Protein AF-A0A7J8T525-F1 (afdb_monomer)

Foldseek 3Di:
DVVVVVVVVLVVVLVVCCVLQVDDSVVSNVPPPDDDDDDPVRCCVSVSDVDDD

Structure (mmCIF, N/CA/C/O backbone):
data_AF-A0A7J8T525-F1
#
_entry.id   AF-A0A7J8T525-F1
#
loop_
_atom_site.group_PDB
_atom_site.id
_atom_site.type_symbol
_atom_site.label_atom_id
_atom_site.label_alt_id
_atom_site.label_comp_id
_atom_site.label_asym_id
_atom_site.label_entity_id
_atom_site.label_seq_id
_atom_site.pdbx_PDB_ins_code
_atom_site.Cartn_x
_atom_site.Cartn_y
_atom_site.Cartn_z
_atom_site.occupancy
_atom_site.B_iso_or_equiv
_atom_site.auth_seq_id
_atom_site.auth_comp_id
_atom_site.auth_asym_id
_atom_site.auth_atom_id
_atom_site.pdbx_PDB_model_num
ATOM 1 N N . MET A 1 1 ? -6.604 9.838 19.912 1.00 74.25 1 MET A N 1
ATOM 2 C CA . MET A 1 1 ? -7.079 10.686 18.800 1.00 74.25 1 MET A CA 1
ATOM 3 C C . MET A 1 1 ? -6.193 10.512 17.569 1.00 74.25 1 MET A C 1
ATOM 5 O O . MET A 1 1 ? -6.696 10.068 16.553 1.00 74.25 1 MET A O 1
ATOM 9 N N . GLU A 1 2 ? -4.875 10.719 17.660 1.00 85.38 2 GLU A N 1
ATOM 10 C CA . GLU A 1 2 ? -3.965 10.624 16.496 1.00 85.38 2 GLU A CA 1
ATOM 11 C C . GLU A 1 2 ? -3.846 9.218 15.879 1.00 85.38 2 GLU A C 1
ATOM 13 O O . GLU A 1 2 ? -3.864 9.072 14.660 1.00 85.38 2 GLU A O 1
ATOM 18 N N . ALA A 1 3 ? -3.792 8.162 16.699 1.00 92.75 3 ALA A N 1
ATOM 19 C CA . ALA A 1 3 ? -3.666 6.787 16.200 1.00 92.75 3 ALA A CA 1
ATOM 20 C C . ALA A 1 3 ? -4.868 6.328 15.348 1.00 92.75 3 ALA A C 1
ATOM 22 O O . ALA A 1 3 ? -4.709 5.521 14.434 1.00 92.75 3 ALA A O 1
ATOM 23 N N . GLU A 1 4 ? -6.068 6.841 15.628 1.00 94.81 4 GLU A N 1
ATOM 24 C CA . GLU A 1 4 ? -7.273 6.510 14.864 1.00 94.81 4 GLU A CA 1
ATOM 25 C C . GLU A 1 4 ? -7.258 7.178 13.485 1.00 94.81 4 GLU A C 1
ATOM 27 O O . GLU A 1 4 ? -7.556 6.532 12.481 1.00 94.81 4 GLU A O 1
ATOM 32 N N . GLU A 1 5 ? -6.846 8.445 13.425 1.00 95.69 5 GLU A N 1
ATOM 33 C CA . GLU A 1 5 ? -6.692 9.183 12.169 1.00 95.69 5 GLU A CA 1
ATOM 34 C C . GLU A 1 5 ? -5.596 8.568 11.289 1.00 95.69 5 GLU A C 1
ATOM 36 O O . GLU A 1 5 ? -5.810 8.331 10.098 1.00 95.69 5 GLU A O 1
ATOM 41 N N . LEU A 1 6 ? -4.463 8.176 11.883 1.00 94.81 6 LEU A N 1
ATOM 42 C CA . LEU A 1 6 ? -3.417 7.431 11.174 1.00 94.81 6 LEU A CA 1
ATOM 43 C C . LEU A 1 6 ? -3.920 6.077 10.658 1.00 94.81 6 LEU A C 1
ATOM 45 O O . LEU A 1 6 ? -3.582 5.671 9.544 1.00 94.81 6 LEU A O 1
ATOM 49 N N . LEU A 1 7 ? -4.767 5.380 11.422 1.00 94.19 7 LEU A N 1
ATOM 50 C CA . LEU A 1 7 ? -5.366 4.123 10.976 1.00 94.19 7 LEU A CA 1
ATOM 51 C C . LEU A 1 7 ? -6.334 4.331 9.802 1.00 94.19 7 LEU A C 1
ATOM 53 O O . LEU A 1 7 ? -6.339 3.513 8.877 1.00 94.19 7 LEU A O 1
ATOM 57 N N . LYS A 1 8 ? -7.137 5.403 9.818 1.00 95.75 8 LYS A N 1
ATOM 58 C CA . LYS A 1 8 ? -8.014 5.776 8.695 1.00 95.75 8 LYS A CA 1
ATOM 59 C C . LYS A 1 8 ? -7.189 6.067 7.445 1.00 95.75 8 LYS A C 1
ATOM 61 O O . LYS A 1 8 ? -7.466 5.485 6.398 1.00 95.75 8 LYS A O 1
ATOM 66 N N . LEU A 1 9 ? -6.136 6.877 7.568 1.00 95.94 9 LEU A N 1
ATOM 67 C CA . LEU A 1 9 ? -5.240 7.195 6.456 1.00 95.94 9 LEU A CA 1
ATOM 68 C C . LEU A 1 9 ? -4.588 5.934 5.877 1.00 95.94 9 LEU A C 1
ATOM 70 O O . LEU A 1 9 ? -4.619 5.728 4.663 1.00 95.94 9 LEU A O 1
ATOM 74 N N . ARG A 1 10 ? -4.061 5.056 6.742 1.00 94.50 10 ARG A N 1
ATOM 75 C CA . ARG A 1 10 ? -3.439 3.797 6.317 1.00 94.50 10 ARG A CA 1
ATOM 76 C C . ARG A 1 10 ? -4.414 2.933 5.524 1.00 94.50 10 ARG A C 1
ATOM 78 O O . ARG A 1 10 ? -4.077 2.498 4.430 1.00 94.50 10 ARG A O 1
ATOM 85 N N . LYS A 1 11 ? -5.635 2.735 6.033 1.00 95.44 11 LYS A N 1
ATOM 86 C CA . LYS A 1 11 ? -6.677 1.956 5.342 1.00 95.44 11 LYS A CA 1
ATOM 87 C C . LYS A 1 11 ? -7.030 2.557 3.980 1.00 95.44 11 LYS A C 1
ATOM 89 O O . LYS A 1 11 ? -7.129 1.813 3.006 1.00 95.44 11 LYS A O 1
ATOM 94 N N . SER A 1 12 ? -7.178 3.879 3.900 1.00 97.12 12 SER A N 1
ATOM 95 C CA . SER A 1 12 ? -7.473 4.575 2.644 1.00 97.12 12 SER A CA 1
ATOM 96 C C . SER A 1 12 ? -6.369 4.371 1.606 1.00 97.12 12 SER A C 1
ATOM 98 O O . SER A 1 12 ? -6.663 4.002 0.470 1.00 97.12 12 SER A O 1
ATOM 100 N N . LEU A 1 13 ? -5.099 4.527 1.996 1.00 96.00 13 LEU A N 1
ATOM 101 C CA . LEU A 1 13 ? -3.961 4.291 1.103 1.00 96.00 13 LEU A CA 1
ATOM 102 C C . LEU A 1 13 ? -3.892 2.832 0.645 1.00 96.00 13 LEU A C 1
ATOM 104 O O . LEU A 1 13 ? -3.782 2.578 -0.553 1.00 96.00 13 LEU A O 1
ATOM 108 N N . THR A 1 14 ? -4.033 1.869 1.561 1.00 95.81 14 THR A N 1
ATOM 109 C CA . THR A 1 14 ? -4.031 0.443 1.205 1.00 95.81 14 THR A CA 1
ATOM 110 C C . THR A 1 14 ? -5.107 0.131 0.160 1.00 95.81 14 THR A C 1
ATOM 112 O O . THR A 1 14 ? -4.823 -0.566 -0.813 1.00 95.81 14 THR A O 1
ATOM 115 N N . MET A 1 15 ? -6.315 0.691 0.288 1.00 96.94 15 MET A N 1
ATOM 116 C CA . MET A 1 15 ? -7.384 0.484 -0.697 1.00 96.94 15 MET A CA 1
ATOM 117 C C . MET A 1 15 ? -7.059 1.077 -2.073 1.00 96.94 15 MET A C 1
ATOM 119 O O . MET A 1 15 ? -7.336 0.435 -3.087 1.00 96.94 15 MET A O 1
ATOM 123 N N . VAL A 1 16 ? -6.429 2.255 -2.127 1.00 96.31 16 VAL A N 1
ATOM 124 C CA . VAL A 1 16 ? -5.968 2.852 -3.393 1.00 96.31 16 VAL A CA 1
ATOM 125 C C . VAL A 1 16 ? -4.943 1.943 -4.078 1.00 96.31 16 VAL A C 1
ATOM 127 O O . VAL A 1 16 ? -5.059 1.675 -5.273 1.00 96.31 16 VAL A O 1
ATOM 130 N N . TYR A 1 17 ? -3.972 1.410 -3.333 1.00 92.69 17 TYR A N 1
ATOM 131 C CA . TYR A 1 17 ? -2.961 0.508 -3.892 1.00 92.69 17 TYR A CA 1
ATOM 132 C C . TYR A 1 17 ? -3.546 -0.833 -4.345 1.00 92.69 17 TYR A C 1
ATOM 134 O O . TYR A 1 17 ? -3.149 -1.333 -5.398 1.00 92.69 17 TYR A O 1
ATOM 142 N N . VAL A 1 18 ? -4.520 -1.396 -3.621 1.00 94.31 18 VAL A N 1
ATOM 143 C CA . VAL A 1 18 ? -5.256 -2.599 -4.057 1.00 94.31 18 VAL A CA 1
ATOM 144 C C . VAL A 1 18 ? -5.914 -2.368 -5.416 1.00 94.31 18 VAL A C 1
ATOM 146 O O . 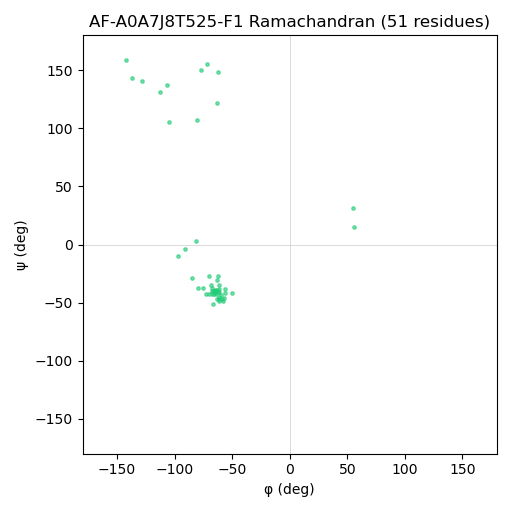VAL A 1 18 ? -5.759 -3.187 -6.318 1.00 94.31 18 VAL A O 1
ATOM 149 N N . GLN A 1 19 ? -6.585 -1.228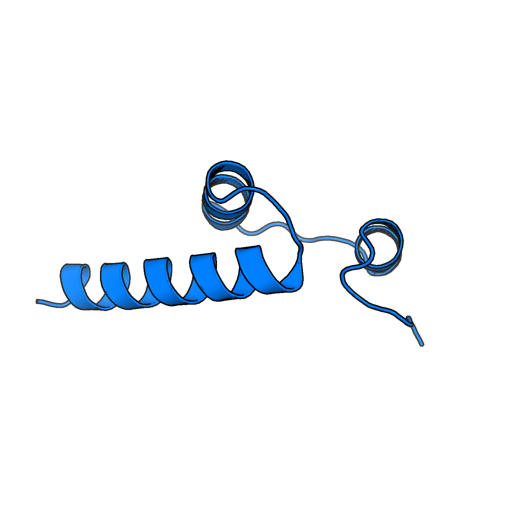 -5.597 1.00 94.12 19 GLN A N 1
ATOM 150 C CA . GLN A 1 19 ? -7.241 -0.890 -6.863 1.00 94.12 19 GLN A CA 1
ATOM 151 C C . GLN A 1 19 ? -6.240 -0.681 -8.006 1.00 94.12 19 GLN A C 1
ATOM 153 O O . GLN A 1 19 ? -6.473 -1.144 -9.117 1.00 94.12 19 GLN A O 1
ATOM 158 N N . ARG A 1 20 ? -5.123 0.007 -7.743 1.00 90.88 20 ARG A N 1
ATOM 159 C CA . ARG A 1 20 ? -4.126 0.350 -8.771 1.00 90.88 20 ARG A CA 1
ATOM 160 C C . ARG A 1 20 ? -3.262 -0.831 -9.196 1.00 90.88 20 ARG A C 1
ATOM 162 O O . ARG A 1 20 ? -2.919 -0.936 -10.364 1.00 90.88 20 ARG A O 1
ATOM 169 N N . THR A 1 21 ? -2.902 -1.699 -8.256 1.00 87.50 21 THR A N 1
ATOM 170 C CA . THR A 1 21 ? -1.979 -2.818 -8.510 1.00 87.50 21 THR A CA 1
ATOM 171 C C . THR A 1 21 ? -2.696 -4.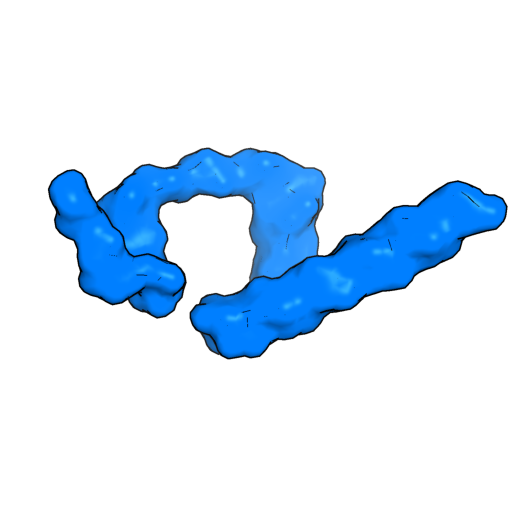137 -8.777 1.00 87.50 21 THR A C 1
ATOM 173 O O . THR A 1 21 ? -2.052 -5.112 -9.151 1.00 87.50 21 THR A O 1
ATOM 176 N N . SER A 1 22 ? -4.014 -4.199 -8.554 1.00 91.19 22 SER A N 1
ATOM 177 C CA . SER A 1 22 ? -4.809 -5.437 -8.591 1.00 91.19 22 SER A CA 1
ATOM 178 C C . SER A 1 22 ? -4.304 -6.546 -7.648 1.00 91.19 22 SER A C 1
ATOM 180 O O . SER A 1 22 ? -4.715 -7.700 -7.766 1.00 91.19 22 SER A O 1
ATOM 182 N N . LYS A 1 23 ? -3.426 -6.220 -6.688 1.00 90.12 23 LYS A N 1
ATO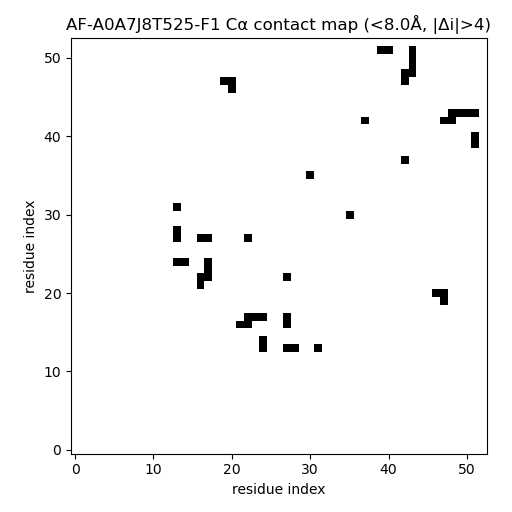M 183 C CA . LYS A 1 23 ? -2.950 -7.147 -5.653 1.00 90.12 23 LYS A CA 1
ATOM 184 C C . LYS A 1 23 ? -4.013 -7.329 -4.567 1.00 90.12 23 LYS A C 1
ATOM 186 O O . LYS A 1 23 ? -4.755 -6.407 -4.235 1.00 90.12 23 LYS A O 1
ATOM 191 N N . HIS A 1 24 ? -4.044 -8.506 -3.943 1.00 95.19 24 HIS A N 1
ATOM 192 C CA . HIS A 1 24 ? -4.910 -8.749 -2.788 1.00 95.19 24 HIS A CA 1
ATOM 193 C C . HIS A 1 24 ? -4.555 -7.838 -1.599 1.00 95.19 24 HIS A C 1
ATOM 195 O O . HIS A 1 24 ? -3.386 -7.537 -1.360 1.00 95.19 24 HIS A O 1
ATOM 201 N N . LEU A 1 25 ? -5.567 -7.479 -0.798 1.00 94.88 25 LEU A N 1
ATOM 202 C CA . LEU A 1 25 ? -5.440 -6.588 0.366 1.00 94.88 25 LEU A CA 1
ATOM 203 C C . LEU A 1 25 ? -4.314 -6.991 1.328 1.00 94.88 25 LEU A C 1
ATOM 205 O O . LEU A 1 25 ? -3.587 -6.127 1.815 1.00 94.88 25 LEU A O 1
ATOM 209 N N . TRP A 1 26 ? -4.153 -8.290 1.596 1.00 93.81 26 TRP A N 1
ATOM 210 C CA . TRP A 1 26 ? -3.122 -8.784 2.512 1.00 93.81 26 TRP A CA 1
ATOM 211 C C . TRP A 1 26 ? -1.703 -8.587 1.958 1.00 93.81 26 TRP A C 1
ATOM 213 O O . TRP A 1 26 ? -0.797 -8.286 2.729 1.00 93.81 26 TRP A O 1
ATOM 223 N N . VAL A 1 27 ? -1.522 -8.703 0.634 1.00 92.31 27 VAL A N 1
ATOM 224 C CA . VAL A 1 27 ? -0.228 -8.487 -0.032 1.00 92.31 27 VAL A CA 1
ATOM 225 C C . VAL A 1 27 ? 0.153 -7.021 0.095 1.00 92.31 27 VAL A C 1
ATOM 227 O O . VAL A 1 27 ? 1.222 -6.714 0.598 1.00 92.31 27 VAL A O 1
ATOM 230 N N . VAL A 1 28 ? -0.760 -6.114 -0.264 1.00 92.75 28 VAL A N 1
ATOM 231 C CA . VAL A 1 28 ? -0.530 -4.665 -0.152 1.00 92.75 28 VAL A CA 1
ATOM 232 C C . VAL A 1 28 ? -0.284 -4.256 1.301 1.00 92.75 28 VAL A C 1
ATOM 234 O O . VAL A 1 28 ? 0.607 -3.463 1.574 1.00 92.75 28 VAL A O 1
ATOM 237 N N . SER A 1 29 ? -1.037 -4.819 2.249 1.00 93.06 29 SER A N 1
ATOM 238 C CA . SER A 1 29 ? -0.854 -4.511 3.674 1.00 93.06 29 SER A CA 1
ATOM 239 C C . SER A 1 29 ? 0.532 -4.913 4.174 1.00 93.06 29 SER A C 1
ATOM 241 O O . SER A 1 29 ? 1.136 -4.150 4.919 1.00 93.06 29 SER A O 1
ATOM 243 N N . LYS A 1 30 ? 1.035 -6.077 3.741 1.00 92.38 30 LYS A N 1
ATOM 244 C CA . LYS A 1 30 ? 2.382 -6.559 4.065 1.00 92.38 30 LYS A CA 1
ATOM 245 C C . LYS A 1 30 ? 3.462 -5.726 3.369 1.00 92.38 30 LYS A C 1
ATOM 247 O O . LYS A 1 30 ? 4.440 -5.352 4.005 1.00 92.38 30 LYS A O 1
ATOM 252 N N . ASP A 1 31 ? 3.251 -5.391 2.097 1.00 89.44 31 ASP A N 1
ATOM 253 C CA . ASP A 1 31 ? 4.163 -4.558 1.306 1.00 89.44 31 ASP A CA 1
ATOM 254 C C . ASP A 1 31 ? 4.303 -3.137 1.895 1.00 89.44 31 ASP A C 1
ATOM 256 O O . ASP A 1 31 ? 5.333 -2.500 1.721 1.00 89.44 31 ASP A O 1
ATOM 260 N N . MET A 1 32 ? 3.285 -2.642 2.611 1.00 88.38 32 MET A N 1
ATOM 261 C CA . MET A 1 32 ? 3.276 -1.320 3.254 1.00 88.38 32 MET A CA 1
ATOM 262 C C . MET A 1 32 ? 3.787 -1.310 4.709 1.00 88.38 32 MET A C 1
ATOM 264 O O . MET A 1 32 ? 3.840 -0.241 5.315 1.00 88.38 32 MET A O 1
ATOM 268 N N . GLU A 1 33 ? 4.123 -2.457 5.316 1.00 90.06 33 GLU A N 1
ATOM 269 C CA . GLU A 1 33 ? 4.651 -2.496 6.696 1.00 90.06 33 GLU A CA 1
ATOM 270 C C . GLU A 1 33 ? 6.065 -1.919 6.807 1.00 90.06 33 GLU A C 1
ATOM 272 O O . GLU A 1 33 ? 6.458 -1.439 7.873 1.00 90.06 33 GLU A O 1
ATOM 277 N N . ARG A 1 34 ? 6.835 -1.974 5.719 1.00 86.94 34 ARG A N 1
ATOM 278 C CA . ARG A 1 34 ? 8.175 -1.398 5.603 1.00 86.94 34 ARG A CA 1
ATOM 279 C C . ARG A 1 34 ? 8.363 -0.821 4.212 1.00 86.94 34 ARG A C 1
ATOM 281 O O . ARG A 1 34 ? 7.702 -1.249 3.274 1.00 86.94 34 ARG A O 1
ATOM 288 N N . ASP A 1 35 ? 9.309 0.099 4.080 1.00 83.69 35 ASP A N 1
ATOM 289 C CA . ASP A 1 35 ? 9.652 0.654 2.778 1.00 83.69 35 ASP A CA 1
ATOM 290 C C . ASP A 1 35 ? 10.206 -0.440 1.860 1.00 83.69 35 ASP A C 1
ATOM 292 O O . ASP A 1 35 ? 11.207 -1.094 2.167 1.00 83.69 35 ASP A O 1
ATOM 296 N N . ILE A 1 36 ? 9.552 -0.623 0.714 1.00 76.12 36 ILE A N 1
ATOM 297 C CA . ILE A 1 36 ? 10.037 -1.471 -0.372 1.00 76.12 36 ILE A CA 1
ATOM 298 C C . ILE A 1 36 ? 10.559 -0.556 -1.472 1.00 76.12 36 ILE A C 1
ATOM 300 O O . ILE A 1 36 ? 9.795 0.045 -2.228 1.00 76.12 36 ILE A O 1
ATOM 304 N N . PHE A 1 37 ? 11.881 -0.476 -1.589 1.00 74.25 37 PHE A N 1
ATOM 305 C CA . PHE A 1 37 ? 12.524 0.185 -2.717 1.00 74.25 37 PHE A CA 1
ATOM 306 C C . PHE A 1 37 ? 12.534 -0.779 -3.902 1.00 74.25 37 PHE A C 1
ATOM 308 O O . PHE A 1 37 ? 13.252 -1.774 -3.895 1.00 74.25 37 PHE A O 1
ATOM 315 N N . THR A 1 38 ? 11.691 -0.498 -4.893 1.00 74.69 38 THR A N 1
ATOM 316 C CA . THR A 1 38 ? 11.561 -1.300 -6.118 1.00 74.69 38 THR A CA 1
ATOM 317 C C . THR A 1 38 ? 12.205 -0.548 -7.279 1.00 74.69 38 THR A C 1
ATOM 319 O O . THR A 1 38 ? 12.014 0.663 -7.409 1.00 74.69 38 THR A O 1
ATOM 322 N N . SER A 1 39 ? 12.966 -1.239 -8.127 1.00 82.75 39 SER A N 1
ATOM 323 C CA . SER A 1 39 ? 13.578 -0.630 -9.315 1.00 82.75 39 SER A CA 1
ATOM 324 C C . SER A 1 39 ? 12.538 -0.309 -10.396 1.00 82.75 39 SER A C 1
ATOM 326 O O . SER A 1 39 ? 11.494 -0.953 -10.483 1.00 82.75 39 SER A O 1
ATOM 328 N N . ALA A 1 40 ? 12.823 0.662 -11.271 1.00 81.00 40 ALA A N 1
ATOM 329 C CA . ALA A 1 40 ? 11.909 1.042 -12.355 1.00 81.00 40 ALA A CA 1
ATOM 330 C C . ALA A 1 40 ? 11.543 -0.149 -13.268 1.00 81.00 40 ALA A C 1
ATOM 332 O O . ALA A 1 40 ? 10.384 -0.309 -13.650 1.00 81.00 40 ALA A O 1
ATOM 333 N N . THR A 1 41 ? 12.509 -1.032 -13.537 1.00 78.31 41 THR A N 1
ATOM 334 C CA . THR A 1 41 ? 12.319 -2.259 -14.323 1.00 78.31 41 THR A CA 1
ATOM 335 C C . THR A 1 41 ? 11.382 -3.245 -13.630 1.00 78.31 41 THR A C 1
ATOM 337 O O . THR A 1 41 ? 10.513 -3.831 -14.272 1.00 78.31 41 THR A O 1
ATOM 340 N N . GLU A 1 42 ? 11.505 -3.409 -12.311 1.00 79.69 42 GLU A N 1
ATOM 341 C CA . GLU A 1 42 ? 10.587 -4.246 -11.536 1.00 79.69 42 GLU A CA 1
ATOM 342 C C . GLU A 1 42 ? 9.180 -3.640 -11.503 1.00 79.69 42 GLU A C 1
ATOM 344 O O . GLU A 1 42 ? 8.205 -4.370 -11.659 1.00 79.69 42 GLU A O 1
ATOM 349 N N . VAL A 1 43 ? 9.032 -2.319 -11.367 1.00 83.81 43 VAL A N 1
ATOM 350 C CA . VAL A 1 43 ? 7.713 -1.657 -11.395 1.00 83.81 43 VAL A CA 1
ATOM 351 C C . VAL A 1 43 ? 7.022 -1.831 -12.757 1.00 83.81 43 VAL A C 1
ATOM 353 O O . VAL A 1 43 ? 5.815 -2.091 -12.803 1.00 83.81 43 VAL A O 1
ATOM 356 N N . GLN A 1 44 ? 7.779 -1.763 -13.857 1.00 82.00 44 GLN A N 1
ATOM 357 C CA . GLN A 1 44 ? 7.275 -2.041 -15.205 1.00 82.00 44 GLN A CA 1
ATOM 358 C C . GLN A 1 44 ? 6.910 -3.525 -15.387 1.00 82.00 44 GLN A C 1
ATOM 360 O O . GLN A 1 44 ? 5.841 -3.840 -15.910 1.00 82.00 44 GLN A O 1
ATOM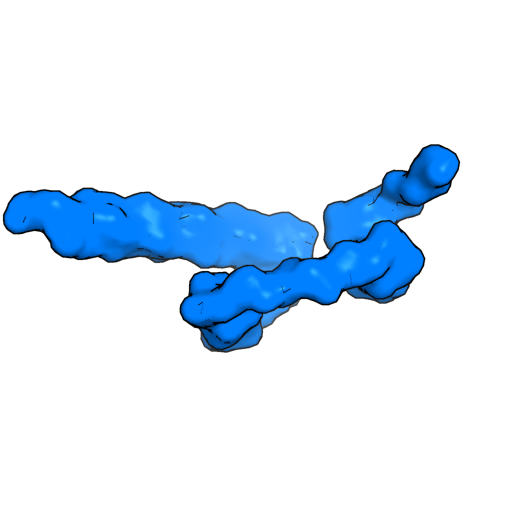 365 N N . ALA A 1 45 ? 7.739 -4.450 -14.888 1.00 78.12 45 ALA A N 1
ATOM 366 C CA . ALA A 1 45 ? 7.458 -5.889 -14.932 1.00 78.12 45 ALA A CA 1
ATOM 367 C C . ALA A 1 45 ? 6.181 -6.263 -14.155 1.00 78.12 45 ALA A C 1
ATOM 369 O O . ALA A 1 45 ? 5.420 -7.128 -14.589 1.00 78.12 45 ALA A O 1
ATOM 370 N N . HIS A 1 46 ? 5.904 -5.566 -13.048 1.00 75.31 46 HIS A N 1
ATOM 371 C CA . HIS A 1 46 ? 4.673 -5.718 -12.266 1.00 75.31 46 HIS A CA 1
ATOM 372 C C . HIS A 1 46 ? 3.474 -4.937 -12.835 1.00 75.31 46 HIS A C 1
ATOM 374 O O . HIS A 1 46 ? 2.407 -4.955 -12.223 1.00 75.31 46 HIS A O 1
ATOM 380 N N . ARG A 1 47 ? 3.626 -4.268 -13.991 1.00 72.31 47 ARG A N 1
ATOM 381 C CA . ARG A 1 47 ? 2.593 -3.444 -14.654 1.00 72.31 47 ARG A CA 1
ATOM 382 C C . ARG A 1 47 ? 2.000 -2.355 -13.760 1.00 72.31 47 ARG A C 1
ATOM 384 O O . ARG A 1 47 ? 0.828 -2.009 -13.872 1.00 72.31 47 ARG A O 1
ATOM 391 N N . ILE A 1 48 ? 2.809 -1.836 -12.844 1.00 79.38 48 ILE A N 1
ATOM 392 C CA . ILE A 1 48 ? 2.422 -0.721 -11.975 1.00 79.38 48 ILE A CA 1
ATOM 393 C C . ILE A 1 48 ? 2.677 0.614 -12.696 1.00 79.38 48 ILE A C 1
ATOM 395 O O . ILE A 1 48 ? 1.962 1.585 -12.459 1.00 79.38 48 ILE A O 1
ATOM 399 N N . MET A 1 49 ? 3.666 0.659 -13.595 1.00 78.12 49 MET A N 1
ATOM 400 C CA . MET A 1 49 ? 3.937 1.784 -14.493 1.00 78.12 49 MET A CA 1
ATOM 401 C C . MET A 1 49 ? 4.042 1.295 -15.939 1.00 78.12 49 MET A C 1
ATOM 403 O O . MET A 1 49 ? 4.625 0.240 -16.191 1.00 78.12 49 MET A O 1
ATOM 407 N N . ASP A 1 50 ? 3.505 2.078 -16.876 1.00 77.31 50 ASP A N 1
ATOM 408 C CA . ASP A 1 50 ? 3.464 1.720 -18.299 1.00 77.31 50 ASP A CA 1
ATOM 409 C C . ASP A 1 50 ? 4.801 1.985 -19.014 1.00 77.31 50 ASP A C 1
ATOM 411 O O . ASP A 1 50 ? 5.226 1.201 -19.864 1.00 77.31 50 ASP A O 1
ATOM 415 N N . LEU A 1 51 ? 5.499 3.068 -18.656 1.00 77.81 51 LEU A N 1
ATOM 416 C CA . LEU A 1 51 ? 6.747 3.489 -19.297 1.00 77.81 51 LEU A CA 1
ATOM 417 C C . LEU A 1 51 ? 7.785 3.942 -18.266 1.00 77.81 51 LEU A C 1
ATOM 419 O O . LEU A 1 51 ? 7.455 4.590 -17.273 1.00 77.81 51 LEU A O 1
ATOM 423 N N . VAL A 1 52 ? 9.046 3.622 -18.552 1.00 74.25 52 VAL A N 1
ATOM 424 C CA . VAL A 1 52 ? 10.240 4.178 -17.903 1.00 74.25 52 VAL A CA 1
ATOM 425 C C . VAL A 1 52 ? 10.963 5.005 -18.969 1.00 74.25 52 VAL A C 1
ATOM 427 O O . VAL A 1 52 ? 11.088 4.533 -20.100 1.00 74.25 52 VAL A O 1
ATOM 430 N N . ALA A 1 53 ? 11.345 6.241 -18.638 1.0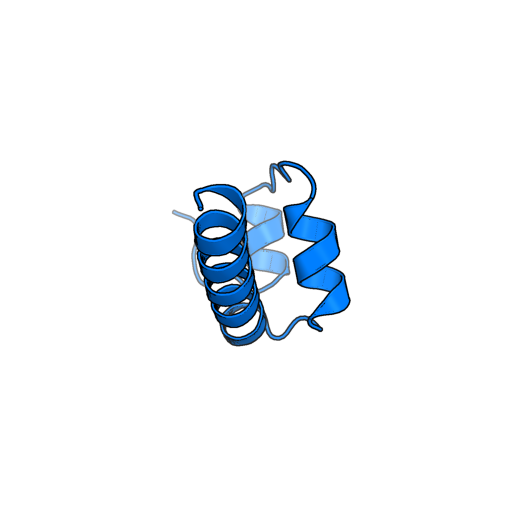0 76.00 53 ALA A N 1
ATOM 431 C CA . ALA A 1 53 ? 12.039 7.161 -19.545 1.00 76.00 53 ALA A CA 1
ATOM 432 C C . ALA A 1 53 ? 13.545 6.881 -19.623 1.00 76.00 53 ALA A C 1
ATOM 434 O O . ALA A 1 53 ? 14.106 6.425 -18.598 1.00 76.00 53 ALA A O 1
#

Nearest PDB s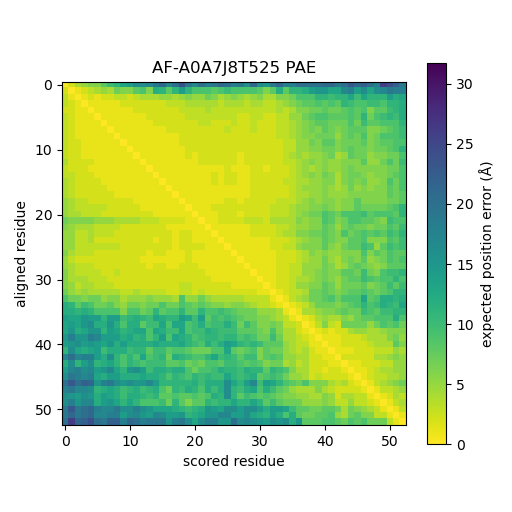tructures (foldseek):
  8ylb-assembly1_E  TM=8.554E-01  e=3.573E-02  Homo sapiens
  7uvn-assembly1_C-2  TM=8.669E-01  e=3.137E-02  Homo sapiens
  7p81-assembly1_I  TM=9.038E-01  e=4.343E-02  Bacillus subtilis subsp. subtilis str. 168
  8i7x-assembly1_L  TM=8.342E-01  e=3.347E-02  Homo sapiens
  4jcq-assembly1_H  TM=8.666E-01  e=7.310E-02  Listeria monocytogenes EGD-e

Organism: Gossypium davidsonii (NCBI:txid34287)

Secondary structure (DSSP, 8-state):
-HHHHHHHHHHHHHHHHHHHH---HHHHHHHTSS-----HHHHHHTTS-S---

Sequence (53 aa):
MEAEELLKLRKSLTMVYVQRTSKHLWVVSKDMERDIFTSATEVQAHRIMDLVA

Solvent-accessible surface area (back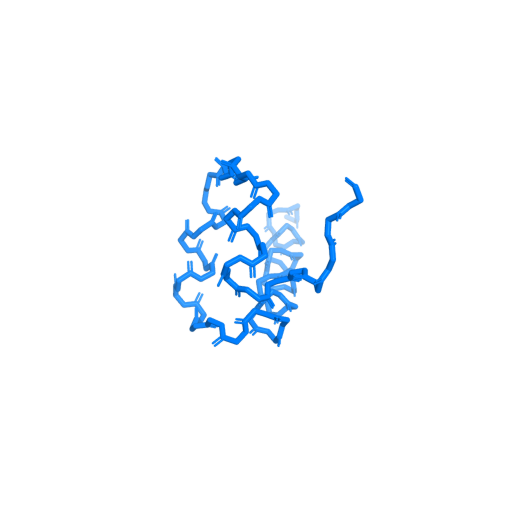bone atoms only — not comparable to full-atom values): 3329 Å² total; per-residue (Å²): 115,68,70,58,53,52,49,52,52,51,52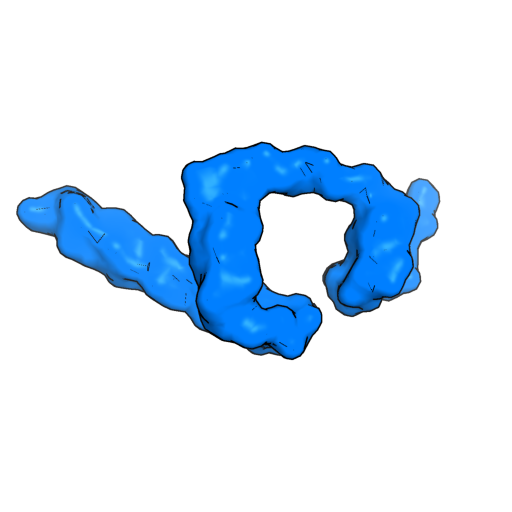,53,50,46,53,53,48,25,69,69,60,71,46,55,67,69,56,48,52,59,56,66,74,50,92,73,90,73,53,73,67,56,38,40,74,68,64,68,40,95,78,84,135

Mean predicted aligned error: 6.04 Å

pLDDT: mean 87.37, std 7.96, range [72.31, 97.12]

InterPro domains:
  IPR023562 Clp protease proteolytic subunit /Translocation-enhancing protein TepA [PF00574] (2-51)
  IPR029045 ClpP/crotonase-like domain superfamily [SSF52096] (2-51)

Radius of gyration: 13.03 Å; Cα contacts (8 Å, |Δi|>4): 26; chains: 1; bounding box: 22×20×38 Å